Protein AF-A0A940FW49-F1 (afdb_monomer)

Foldseek 3Di:
DDDADEAEDEPEEDAPVVVVVVVVVLVVVQVVLVVVCVVCVPDPPVDHRYHYDYHYDYDDD

Nearest PDB structures (foldseek):
  8hep-assembly1_B  TM=2.986E-01  e=3.422E+00  Acetivibrio thermocellus DSM 1313

Secondary structure (DSSP, 8-state):
-PPPPEEEEEEEE--HHHHHHHHHHHHHHHHHHHHHHHH-TTS----PPPEEEEEEEPPP-

Mean predic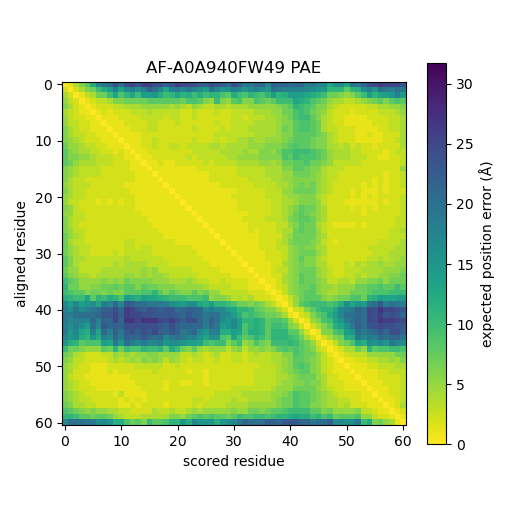ted aligned error: 5.8 Å

Sequence (61 aa):
MNRQTVLFEDLGQMGYQAAWDYQEQLLAKNVEVKSSKYKNSDVLVEADTQHHLLFVEHPPV

Radius of gyration: 15.0 Å; Cα contacts (8 Å, |Δi|>4): 53; chains: 1; bounding box: 32×14×40 Å

pLDDT: mean 86.97, std 13.86, range [49.0, 98.0]

Structure (mmCIF, N/CA/C/O backbone):
data_AF-A0A940FW49-F1
#
_entry.id   AF-A0A940FW49-F1
#
loop_
_atom_site.group_PDB
_atom_site.id
_atom_site.type_symbol
_atom_site.label_atom_id
_atom_site.label_alt_id
_atom_site.label_comp_id
_atom_site.label_asym_id
_atom_site.label_entity_id
_atom_site.label_seq_id
_atom_site.pdbx_PDB_ins_code
_atom_site.Cartn_x
_atom_site.Cartn_y
_atom_site.Cartn_z
_atom_site.occupancy
_atom_site.B_iso_or_equiv
_atom_site.auth_seq_id
_atom_site.auth_comp_id
_atom_site.auth_asym_id
_atom_site.auth_atom_id
_atom_site.pdbx_PDB_model_num
ATOM 1 N N . MET A 1 1 ? -4.790 0.950 -25.927 1.00 49.00 1 MET A N 1
ATOM 2 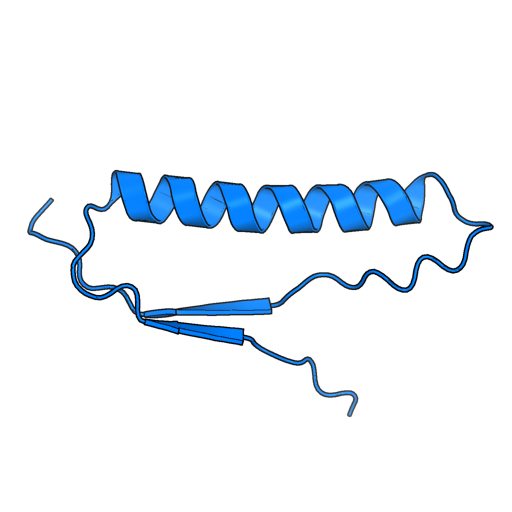C CA . MET A 1 1 ? -4.630 1.236 -24.483 1.00 49.00 1 MET A CA 1
ATOM 3 C C . M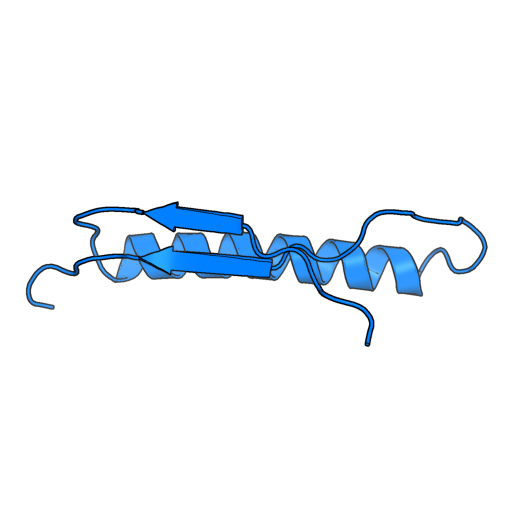ET A 1 1 ? -3.771 0.141 -23.884 1.00 49.00 1 MET A C 1
ATOM 5 O O . MET A 1 1 ? -4.177 -1.012 -23.958 1.00 49.00 1 MET A O 1
ATOM 9 N N . ASN A 1 2 ? -2.590 0.480 -23.365 1.00 73.25 2 ASN A N 1
ATOM 10 C CA . ASN A 1 2 ? -1.745 -0.476 -22.652 1.00 73.25 2 ASN A CA 1
ATOM 11 C C . ASN A 1 2 ? -2.293 -0.613 -21.222 1.00 73.25 2 ASN A C 1
ATOM 13 O O . ASN A 1 2 ? -2.495 0.404 -20.557 1.00 73.25 2 ASN A O 1
ATOM 17 N N . ARG A 1 3 ? -2.646 -1.828 -20.793 1.00 82.62 3 ARG A N 1
ATOM 18 C CA . ARG A 1 3 ? -3.228 -2.071 -19.463 1.00 82.62 3 ARG A CA 1
ATOM 19 C C . ARG A 1 3 ? -2.099 -2.429 -18.508 1.00 82.62 3 ARG A C 1
ATOM 21 O O . ARG A 1 3 ? -1.294 -3.295 -18.824 1.00 82.62 3 ARG A O 1
ATOM 28 N N . GLN A 1 4 ? -2.043 -1.763 -17.362 1.00 85.62 4 GLN A N 1
ATOM 29 C CA . GLN A 1 4 ? -1.061 -2.075 -16.326 1.00 85.62 4 GLN A CA 1
ATOM 30 C C . GLN A 1 4 ? -1.601 -3.218 -15.466 1.00 85.62 4 GLN A C 1
ATOM 32 O O . GLN A 1 4 ? -2.778 -3.217 -15.101 1.00 85.62 4 GLN A O 1
ATOM 37 N N . THR A 1 5 ? -0.752 -4.193 -15.154 1.00 90.56 5 THR A N 1
ATOM 38 C CA . THR A 1 5 ? -1.091 -5.262 -14.211 1.00 90.56 5 THR A CA 1
ATOM 3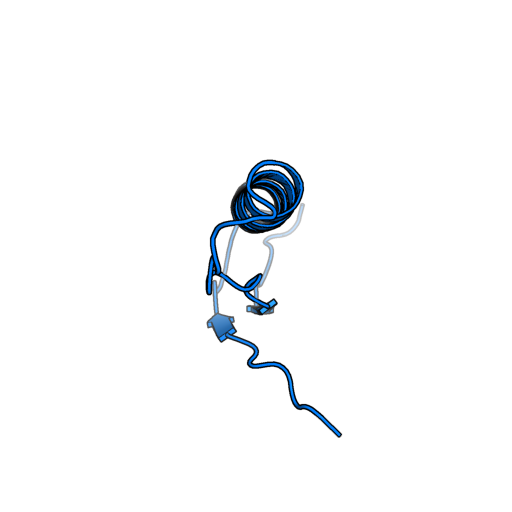9 C C . THR A 1 5 ? -1.113 -4.691 -12.799 1.00 90.56 5 THR A C 1
ATOM 41 O O . THR A 1 5 ? -0.156 -4.039 -12.385 1.00 90.56 5 THR A O 1
ATOM 44 N N . VAL A 1 6 ? -2.195 -4.951 -12.065 1.00 93.19 6 VAL A N 1
ATOM 45 C CA . VAL A 1 6 ? -2.346 -4.568 -10.657 1.00 93.19 6 VAL A CA 1
ATOM 46 C C . VAL A 1 6 ? -2.454 -5.837 -9.824 1.00 93.19 6 VAL A C 1
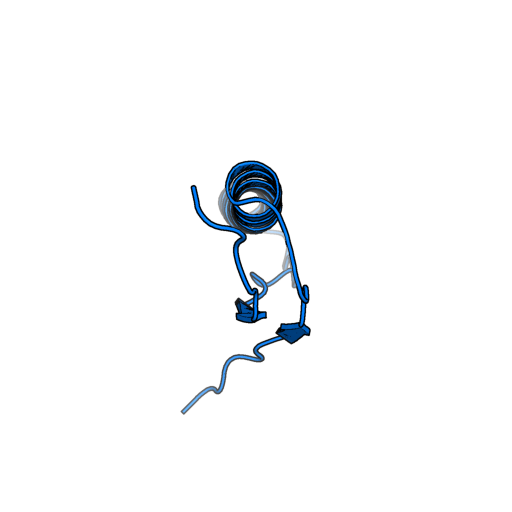ATOM 48 O O . VAL A 1 6 ? -3.321 -6.673 -10.076 1.00 93.19 6 VAL A O 1
ATOM 51 N N . LEU A 1 7 ? -1.553 -5.982 -8.858 1.00 94.44 7 LEU A N 1
ATOM 52 C CA . LEU A 1 7 ? -1.551 -7.056 -7.876 1.00 94.44 7 LEU A CA 1
ATOM 53 C C . LEU A 1 7 ? -2.529 -6.687 -6.764 1.00 94.44 7 LEU A C 1
ATOM 55 O O . LEU A 1 7 ? -2.440 -5.610 -6.181 1.00 94.44 7 LEU A O 1
ATOM 59 N N . PHE A 1 8 ? -3.490 -7.564 -6.515 1.00 97.00 8 PHE A N 1
ATOM 60 C CA . PHE A 1 8 ? -4.449 -7.400 -5.434 1.00 97.00 8 PHE A CA 1
ATOM 61 C C . PHE A 1 8 ? -3.989 -8.197 -4.217 1.00 97.00 8 PHE A C 1
ATOM 63 O O . PHE A 1 8 ? -3.620 -9.365 -4.358 1.00 97.00 8 PHE A O 1
ATOM 70 N N . GLU A 1 9 ? -4.057 -7.581 -3.041 1.00 97.00 9 GLU A N 1
ATOM 71 C CA . GLU A 1 9 ? -3.742 -8.222 -1.769 1.00 97.00 9 GLU A CA 1
ATOM 72 C C . GLU A 1 9 ? -4.736 -7.769 -0.694 1.00 97.00 9 GLU A C 1
ATOM 74 O O . GLU A 1 9 ? -5.017 -6.579 -0.547 1.00 97.00 9 GLU A O 1
ATOM 79 N N . ASP A 1 10 ? -5.269 -8.730 0.054 1.00 97.00 10 ASP A N 1
ATOM 80 C CA . ASP A 1 10 ? -6.109 -8.482 1.223 1.00 97.00 10 ASP A CA 1
ATOM 81 C C . ASP A 1 10 ? -5.277 -8.731 2.484 1.00 97.00 10 ASP A C 1
ATOM 83 O O . ASP A 1 10 ? -4.837 -9.853 2.744 1.00 97.00 10 ASP A O 1
ATOM 87 N N . LEU A 1 11 ? -5.025 -7.662 3.235 1.00 96.19 11 LEU A N 1
ATOM 88 C CA . LEU A 1 11 ? -4.214 -7.654 4.450 1.00 96.19 11 LEU A CA 1
ATOM 89 C C . LEU A 1 11 ? -5.043 -7.953 5.708 1.00 96.19 11 LEU A C 1
ATOM 91 O O . LEU A 1 11 ? -4.472 -8.088 6.793 1.00 96.19 11 LEU A O 1
ATOM 95 N N . GLY A 1 12 ? -6.373 -8.046 5.582 1.00 96.38 12 GLY A N 1
ATOM 96 C CA . GLY A 1 12 ? -7.286 -8.228 6.703 1.00 96.38 12 GLY A CA 1
ATOM 97 C C . GLY A 1 12 ? -7.171 -7.104 7.735 1.00 96.38 12 GLY A C 1
ATOM 98 O O . GLY A 1 12 ? -6.999 -5.932 7.394 1.00 96.38 12 GLY A O 1
ATOM 99 N N . GLN A 1 13 ? -7.261 -7.457 9.019 1.00 96.12 13 GLN A N 1
ATOM 100 C CA . GLN A 1 13 ? -7.147 -6.488 10.104 1.00 96.12 13 GLN A CA 1
ATOM 101 C C . GLN A 1 13 ? -5.677 -6.213 10.453 1.00 96.12 13 GLN A C 1
ATOM 103 O O . GLN A 1 13 ? -4.973 -7.090 10.957 1.00 96.12 13 GLN A O 1
ATOM 108 N N . MET A 1 14 ? -5.219 -4.978 10.247 1.00 96.06 14 MET A N 1
ATOM 109 C CA . MET A 1 14 ? -3.829 -4.578 10.482 1.00 96.06 14 MET A CA 1
ATOM 110 C C . MET A 1 14 ? -3.756 -3.200 11.144 1.00 96.06 14 MET A C 1
ATOM 112 O O . MET A 1 14 ? -4.498 -2.282 10.798 1.00 96.06 14 MET A O 1
ATOM 116 N N . GLY A 1 15 ? -2.836 -3.030 12.099 1.00 97.12 15 GLY A N 1
ATOM 117 C CA . GLY A 1 15 ? -2.582 -1.729 12.721 1.00 97.12 15 GLY A CA 1
ATOM 118 C C . GLY A 1 15 ? -2.105 -0.692 11.699 1.00 97.12 15 GLY A C 1
ATOM 119 O O . GLY A 1 15 ? -1.336 -1.024 10.798 1.00 97.12 15 GLY A O 1
ATOM 120 N N . TYR A 1 16 ? -2.529 0.566 11.856 1.00 95.44 16 TYR A N 1
ATOM 121 C CA . TYR A 1 16 ? -2.241 1.634 10.889 1.00 95.44 16 TYR A CA 1
ATOM 122 C C . TYR A 1 16 ? -0.743 1.790 10.598 1.00 95.44 16 TYR A C 1
ATOM 124 O O . TYR A 1 16 ? -0.343 1.832 9.440 1.00 95.44 16 TYR A O 1
ATOM 132 N N . GLN A 1 17 ? 0.098 1.803 11.639 1.00 96.38 17 GLN A N 1
ATOM 133 C CA . GLN A 1 17 ? 1.547 1.930 11.465 1.00 96.38 17 GLN A CA 1
ATOM 134 C C . GLN A 1 17 ? 2.142 0.753 10.680 1.00 96.38 17 GLN A C 1
ATOM 136 O O . GLN A 1 17 ? 2.936 0.973 9.778 1.00 96.38 17 GLN A O 1
ATOM 141 N N . ALA A 1 18 ? 1.715 -0.481 10.958 1.00 96.44 18 ALA A N 1
ATOM 142 C CA . ALA A 1 18 ? 2.212 -1.653 10.238 1.00 96.44 18 ALA A CA 1
ATOM 143 C C . ALA A 1 18 ? 1.806 -1.631 8.754 1.00 96.44 18 ALA A C 1
ATOM 145 O O . ALA A 1 18 ? 2.612 -1.962 7.885 1.00 96.44 18 ALA A O 1
ATOM 146 N N . ALA A 1 19 ? 0.580 -1.190 8.455 1.00 96.94 19 ALA A N 1
ATOM 147 C CA . ALA A 1 19 ? 0.131 -1.012 7.077 1.00 96.94 19 ALA A CA 1
ATOM 148 C C . ALA A 1 19 ? 0.903 0.107 6.365 1.00 96.94 19 ALA A C 1
ATOM 150 O O . ALA A 1 19 ? 1.256 -0.037 5.196 1.00 96.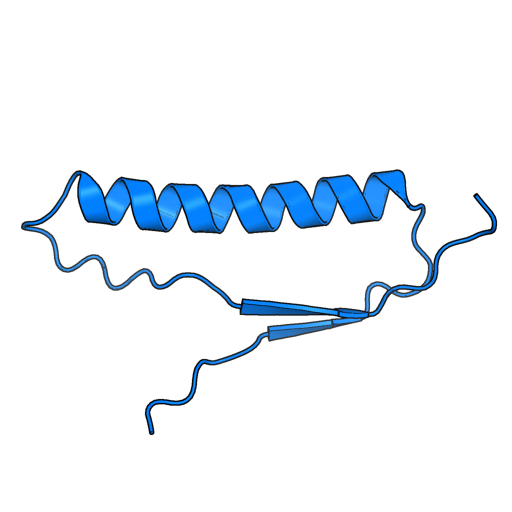94 19 ALA A O 1
ATOM 151 N N . TRP A 1 20 ? 1.206 1.195 7.075 1.00 97.00 20 TRP A N 1
ATOM 152 C CA . TRP A 1 20 ? 2.029 2.285 6.559 1.00 97.00 20 TRP A CA 1
ATOM 153 C C . TRP A 1 20 ? 3.464 1.825 6.263 1.00 97.00 20 TRP A C 1
ATOM 155 O O . TRP A 1 20 ? 3.961 2.050 5.161 1.00 97.00 20 TRP A O 1
ATOM 165 N N . ASP A 1 21 ? 4.092 1.086 7.181 1.00 98.00 21 ASP A N 1
ATOM 166 C CA . ASP A 1 21 ? 5.429 0.516 6.982 1.00 98.00 21 ASP A CA 1
ATOM 167 C C . ASP A 1 21 ? 5.458 -0.423 5.763 1.00 98.00 21 ASP A C 1
ATOM 169 O O . ASP A 1 21 ? 6.424 -0.435 4.994 1.00 98.00 21 ASP A O 1
ATOM 173 N N . TYR A 1 22 ? 4.388 -1.197 5.545 1.00 97.75 22 TYR A N 1
ATOM 174 C CA . TYR A 1 22 ? 4.263 -2.056 4.367 1.00 97.75 22 TYR A CA 1
ATOM 175 C C . TYR A 1 22 ? 4.140 -1.248 3.067 1.00 97.75 22 TYR A C 1
ATOM 177 O O . TYR A 1 22 ? 4.820 -1.547 2.082 1.00 97.75 22 TYR A O 1
ATOM 185 N N . GLN A 1 23 ? 3.331 -0.185 3.067 1.00 97.19 23 GLN A N 1
ATOM 186 C CA . GLN A 1 23 ? 3.211 0.722 1.922 1.00 97.19 23 GLN A CA 1
ATOM 187 C C . GLN A 1 23 ? 4.556 1.370 1.565 1.00 97.19 23 GLN A C 1
ATOM 189 O O . GLN A 1 23 ? 4.929 1.384 0.388 1.00 97.19 23 GLN A O 1
ATOM 194 N N . GLU A 1 24 ? 5.320 1.829 2.560 1.00 97.94 24 GLU A N 1
ATOM 195 C CA . GLU A 1 24 ? 6.653 2.409 2.351 1.00 97.94 24 GLU A CA 1
ATOM 196 C C . GLU A 1 24 ? 7.632 1.397 1.743 1.00 97.94 24 GLU A C 1
ATOM 198 O O . GLU A 1 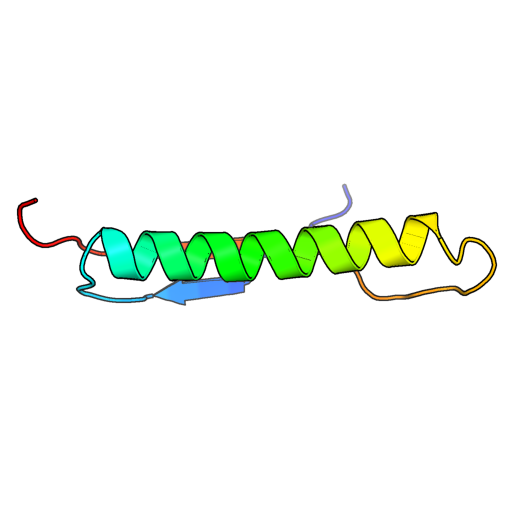24 ? 8.387 1.732 0.827 1.00 97.94 24 GLU A O 1
ATOM 203 N N . GLN A 1 25 ? 7.585 0.131 2.170 1.00 97.00 25 GLN A N 1
ATOM 204 C CA . GLN A 1 25 ? 8.409 -0.925 1.572 1.00 97.00 25 GLN A CA 1
ATOM 205 C C . GLN A 1 25 ? 8.076 -1.157 0.091 1.00 97.00 25 GLN A C 1
ATOM 207 O O . GLN A 1 25 ? 8.985 -1.315 -0.732 1.00 97.00 25 GLN A O 1
ATOM 212 N N . LEU A 1 26 ? 6.790 -1.178 -0.275 1.00 96.06 26 LEU A N 1
ATOM 213 C CA . LEU A 1 26 ? 6.363 -1.318 -1.673 1.00 96.06 26 LEU A CA 1
ATOM 214 C C . LEU A 1 26 ? 6.777 -0.102 -2.513 1.00 96.06 26 LEU A C 1
ATOM 216 O O . LEU A 1 26 ? 7.239 -0.253 -3.650 1.00 96.06 26 LEU A O 1
ATOM 220 N N . LEU A 1 27 ? 6.662 1.100 -1.945 1.00 95.81 27 LEU A N 1
ATOM 221 C CA . LEU A 1 27 ? 7.090 2.333 -2.594 1.00 95.81 27 LEU A CA 1
ATOM 222 C C . LEU A 1 27 ? 8.607 2.344 -2.828 1.00 95.81 27 LEU A C 1
ATOM 224 O O . LEU A 1 27 ? 9.046 2.631 -3.945 1.00 95.81 27 LEU A O 1
ATOM 228 N N . ALA A 1 28 ? 9.399 1.974 -1.818 1.00 95.06 28 ALA A N 1
ATOM 229 C CA . ALA A 1 28 ? 10.856 1.928 -1.902 1.00 95.06 28 ALA A CA 1
ATOM 230 C C . ALA A 1 28 ? 11.335 0.987 -3.019 1.00 95.06 28 ALA A C 1
ATOM 232 O O . ALA A 1 28 ? 12.184 1.379 -3.824 1.00 95.06 28 ALA A O 1
ATOM 233 N N . LYS A 1 29 ? 10.723 -0.201 -3.147 1.00 92.81 29 LYS A N 1
ATOM 234 C CA . LYS A 1 29 ? 10.996 -1.145 -4.249 1.00 92.81 29 LYS A CA 1
ATOM 235 C C . LYS A 1 29 ? 10.756 -0.504 -5.619 1.00 92.81 29 LYS A C 1
ATOM 237 O O . LYS A 1 29 ? 11.590 -0.605 -6.516 1.00 92.81 29 LYS A O 1
ATOM 242 N N . ASN A 1 30 ? 9.644 0.211 -5.785 1.00 92.88 30 ASN A N 1
ATOM 243 C CA . ASN A 1 30 ? 9.341 0.897 -7.043 1.00 92.88 30 ASN A CA 1
ATOM 244 C C . ASN A 1 30 ? 10.315 2.050 -7.344 1.00 92.88 30 ASN A C 1
ATOM 246 O O . ASN A 1 30 ? 10.673 2.268 -8.506 1.00 92.88 30 ASN A O 1
ATOM 250 N N . VAL A 1 31 ? 10.765 2.783 -6.322 1.00 92.50 31 VAL A N 1
ATOM 251 C CA . VAL A 1 31 ? 11.786 3.833 -6.471 1.00 92.50 31 VAL A CA 1
ATOM 252 C C . VAL A 1 31 ? 13.130 3.235 -6.884 1.00 92.50 31 VAL A C 1
ATOM 254 O O . VAL A 1 31 ? 13.777 3.774 -7.783 1.00 92.50 31 VAL A O 1
ATOM 257 N N . GLU A 1 32 ? 13.533 2.111 -6.292 1.00 90.44 32 GLU A N 1
ATOM 258 C CA . GLU A 1 32 ? 14.766 1.404 -6.649 1.00 90.44 32 GLU A CA 1
ATOM 259 C C . GLU A 1 32 ? 14.754 0.944 -8.112 1.00 90.44 32 GLU A C 1
ATOM 261 O O . GLU A 1 32 ? 15.727 1.174 -8.837 1.00 90.44 32 GLU A O 1
ATOM 266 N N . VAL A 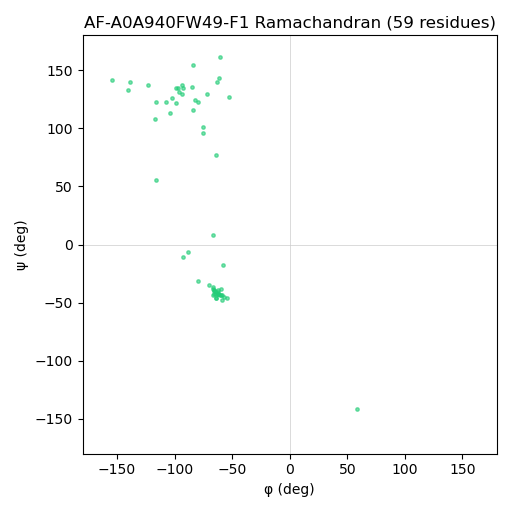1 33 ? 13.630 0.391 -8.580 1.00 87.38 33 VAL A N 1
ATOM 267 C CA . VAL A 1 33 ? 13.439 0.005 -9.986 1.00 87.38 33 VAL A CA 1
ATOM 268 C C . VAL A 1 33 ? 13.604 1.212 -10.918 1.00 87.38 33 VAL A C 1
ATOM 270 O O . VAL A 1 33 ? 14.367 1.152 -11.887 1.00 87.38 33 VAL A O 1
ATOM 273 N N . LYS A 1 34 ? 12.955 2.346 -10.611 1.00 85.94 34 LYS A N 1
ATOM 274 C CA . LYS A 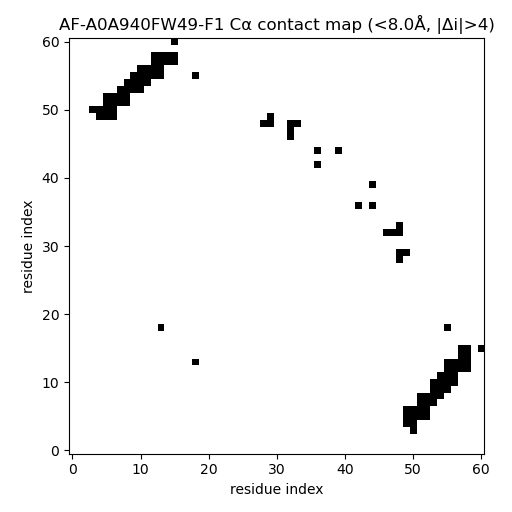1 34 ? 13.084 3.579 -11.413 1.00 85.94 34 LYS A CA 1
ATOM 275 C C . LYS A 1 34 ? 14.507 4.144 -11.392 1.00 85.94 34 LYS A C 1
ATOM 277 O O . LYS A 1 34 ? 15.021 4.550 -12.432 1.00 85.94 34 LYS A O 1
ATOM 282 N N . SER A 1 35 ? 15.145 4.156 -10.225 1.00 86.62 35 SER A N 1
ATOM 283 C CA . SER A 1 35 ? 16.522 4.629 -10.042 1.00 86.62 35 SER A CA 1
ATOM 284 C C . SER A 1 35 ? 17.512 3.775 -10.837 1.00 86.62 35 SER A C 1
ATOM 286 O O . SER A 1 35 ? 18.379 4.305 -11.532 1.00 86.62 35 SER A O 1
ATOM 288 N N . SER A 1 36 ? 17.334 2.454 -10.808 1.00 83.94 36 SER A N 1
ATOM 289 C CA . SER A 1 36 ? 18.160 1.498 -11.550 1.00 83.94 36 SER A CA 1
ATOM 290 C C . SER A 1 36 ? 18.013 1.658 -13.063 1.00 83.94 36 SER A C 1
ATOM 292 O O . SER A 1 36 ? 19.024 1.634 -13.767 1.00 83.94 36 SER A O 1
ATOM 294 N N . LYS A 1 37 ? 16.789 1.904 -13.557 1.00 80.38 37 LYS A N 1
ATOM 295 C CA . LYS A 1 37 ? 16.532 2.239 -14.969 1.00 80.38 37 LYS A CA 1
ATOM 296 C C . LYS A 1 37 ? 17.206 3.540 -15.398 1.00 80.38 37 LYS A C 1
ATOM 298 O O . LYS A 1 37 ? 17.751 3.610 -16.491 1.00 80.38 37 LYS A O 1
ATOM 303 N N . TYR A 1 38 ? 17.185 4.562 -14.543 1.00 79.44 38 TYR A N 1
ATOM 304 C CA . TYR A 1 38 ? 17.806 5.849 -14.858 1.00 79.44 38 TYR A CA 1
ATOM 305 C C . TYR A 1 38 ? 19.341 5.772 -14.889 1.00 79.44 38 TYR A C 1
ATOM 307 O O . TYR A 1 38 ? 19.976 6.457 -15.684 1.00 79.44 38 TYR A O 1
ATOM 315 N N . LYS A 1 39 ? 19.947 4.943 -14.026 1.00 80.00 39 LYS A N 1
ATOM 316 C CA . LYS A 1 39 ? 21.410 4.787 -13.935 1.00 80.00 39 LYS A CA 1
ATOM 317 C C . LYS A 1 39 ? 22.007 3.875 -15.012 1.00 80.00 39 LYS A C 1
ATOM 319 O O . LYS A 1 39 ? 23.151 4.092 -15.392 1.00 80.00 39 LYS A O 1
ATOM 324 N N . ASN A 1 40 ? 21.267 2.866 -15.478 1.00 68.69 40 ASN A N 1
ATOM 325 C CA . ASN A 1 40 ? 21.746 1.855 -16.428 1.00 68.69 40 ASN A CA 1
ATOM 326 C C . ASN A 1 40 ? 20.979 1.927 -17.756 1.00 68.69 40 ASN A C 1
ATOM 328 O O . ASN A 1 40 ? 20.396 0.939 -18.192 1.00 68.69 40 ASN A O 1
ATOM 332 N N . SER A 1 41 ? 20.968 3.100 -18.391 1.00 60.53 41 SER A N 1
ATOM 333 C CA . SER A 1 41 ? 20.210 3.393 -19.618 1.00 60.53 41 SER A CA 1
ATOM 334 C C . SER A 1 41 ? 20.529 2.483 -20.819 1.00 60.53 41 SER A C 1
ATOM 336 O O . SER A 1 41 ? 19.712 2.413 -21.732 1.00 60.53 41 SER A O 1
ATOM 338 N N . ASP A 1 42 ? 21.666 1.775 -20.812 1.00 58.16 42 ASP A N 1
ATOM 339 C CA . ASP A 1 42 ? 22.080 0.822 -21.860 1.00 58.16 42 ASP A CA 1
ATOM 340 C C . ASP A 1 42 ? 21.675 -0.639 -21.590 1.00 58.16 42 ASP A C 1
ATOM 342 O O . ASP A 1 42 ? 21.774 -1.490 -22.477 1.00 58.16 42 ASP A O 1
ATOM 346 N N . VAL A 1 43 ? 21.201 -0.963 -20.383 1.00 55.75 43 VAL A N 1
ATOM 347 C CA . VAL A 1 43 ? 20.697 -2.303 -20.066 1.00 55.75 43 VAL A CA 1
ATOM 348 C C . VAL A 1 43 ? 19.181 -2.254 -20.179 1.00 55.75 43 VAL A C 1
ATOM 350 O O . VAL A 1 43 ? 18.528 -1.482 -19.480 1.00 55.75 43 VAL A O 1
ATOM 353 N N . LEU A 1 44 ? 18.606 -3.093 -21.046 1.00 51.22 44 LEU A N 1
ATOM 354 C CA . LEU A 1 44 ? 17.169 -3.374 -21.076 1.00 51.22 44 LEU A CA 1
ATOM 355 C C . LEU A 1 44 ? 16.773 -4.049 -19.755 1.00 51.22 44 LEU A C 1
ATOM 357 O O . LEU A 1 44 ? 16.630 -5.264 -19.662 1.00 51.22 44 LEU A O 1
ATOM 361 N N . VAL A 1 45 ? 16.663 -3.256 -18.692 1.00 54.00 45 VAL A N 1
ATOM 362 C CA . VAL A 1 45 ? 16.151 -3.706 -17.407 1.00 54.00 45 VAL A CA 1
ATOM 363 C C . VAL A 1 45 ? 14.641 -3.826 -17.577 1.00 54.00 45 VAL A C 1
ATOM 365 O O . VAL A 1 45 ? 13.906 -2.846 -17.445 1.00 54.00 45 VAL A O 1
ATOM 368 N N . GLU A 1 46 ? 14.182 -5.043 -17.864 1.00 58.09 46 GLU A N 1
ATOM 369 C CA . GLU A 1 46 ? 12.759 -5.411 -17.951 1.00 58.09 46 GLU A CA 1
ATOM 370 C C . GLU A 1 46 ? 12.021 -5.336 -16.599 1.00 58.09 46 GLU A C 1
ATOM 372 O O . GLU A 1 46 ? 10.873 -5.755 -16.481 1.00 58.09 46 GLU A O 1
ATOM 377 N N . ALA A 1 47 ? 12.648 -4.805 -15.546 1.00 64.00 47 ALA A N 1
ATOM 378 C CA . ALA A 1 47 ? 11.976 -4.609 -14.270 1.00 64.00 47 ALA A CA 1
ATOM 379 C C . ALA A 1 47 ? 11.035 -3.399 -14.360 1.00 64.00 47 ALA A C 1
ATOM 381 O O . ALA A 1 47 ? 11.470 -2.250 -14.299 1.00 64.00 47 ALA A O 1
ATOM 382 N N . ASP A 1 48 ? 9.738 -3.634 -14.518 1.00 79.69 48 ASP A N 1
ATOM 383 C CA . ASP A 1 48 ? 8.717 -2.598 -14.369 1.00 79.69 48 ASP A CA 1
ATOM 384 C C . ASP A 1 48 ? 8.306 -2.406 -12.909 1.00 79.69 48 ASP A C 1
ATOM 386 O O . ASP A 1 48 ? 8.430 -3.299 -12.070 1.00 79.69 48 ASP A O 1
ATOM 390 N N . THR A 1 49 ? 7.824 -1.202 -12.597 1.00 87.88 49 THR A N 1
ATOM 391 C CA . THR A 1 49 ? 7.214 -0.943 -11.294 1.00 87.88 49 THR A CA 1
ATOM 392 C C . THR A 1 49 ? 5.967 -1.793 -11.132 1.00 87.88 49 THR A C 1
ATOM 394 O O . THR A 1 49 ? 5.175 -1.926 -12.065 1.00 87.88 49 THR A O 1
ATOM 397 N N . GLN A 1 50 ? 5.766 -2.324 -9.934 1.00 91.38 50 GLN A N 1
ATOM 398 C CA . GLN A 1 50 ? 4.586 -3.111 -9.618 1.00 91.38 50 GLN A CA 1
ATOM 399 C C . GLN A 1 50 ? 3.499 -2.216 -9.033 1.00 91.38 50 GLN A C 1
ATOM 401 O O . GLN A 1 50 ? 3.756 -1.394 -8.149 1.00 91.38 50 GLN A O 1
ATOM 406 N N . HIS A 1 51 ? 2.276 -2.397 -9.519 1.00 93.31 51 HIS A N 1
ATOM 407 C CA . HIS A 1 51 ? 1.097 -1.735 -8.979 1.00 93.31 51 HIS A CA 1
ATOM 408 C C . HIS A 1 51 ? 0.415 -2.679 -8.003 1.00 93.31 51 HIS A C 1
ATOM 410 O O . HIS A 1 51 ? 0.178 -3.836 -8.341 1.00 93.31 51 HIS A O 1
ATOM 416 N N . HIS A 1 52 ? 0.085 -2.170 -6.823 1.00 95.75 52 HIS A N 1
ATOM 417 C CA . HIS A 1 52 ? -0.560 -2.928 -5.759 1.00 95.75 52 HIS A CA 1
ATOM 418 C C . HIS A 1 52 ? -1.869 -2.245 -5.364 1.00 95.75 52 HIS A C 1
ATOM 420 O O . HIS A 1 52 ? -1.917 -1.018 -5.256 1.00 95.75 52 HIS A O 1
ATOM 426 N N . LEU A 1 53 ? -2.921 -3.036 -5.165 1.00 96.69 53 LEU A N 1
ATOM 427 C CA . LEU A 1 53 ? -4.187 -2.624 -4.570 1.00 96.69 53 LEU A CA 1
ATOM 428 C C . LEU A 1 53 ? -4.364 -3.418 -3.279 1.00 96.69 53 LEU A C 1
ATOM 430 O O . LEU A 1 53 ? -4.612 -4.621 -3.323 1.00 96.69 53 LEU A O 1
ATOM 434 N N . LEU A 1 54 ? -4.211 -2.725 -2.154 1.00 97.69 54 LEU A N 1
ATOM 435 C CA . LEU A 1 54 ? -4.242 -3.319 -0.823 1.00 97.69 54 LEU A CA 1
ATOM 436 C C . LEU A 1 54 ? -5.593 -3.048 -0.170 1.00 97.69 54 LEU A C 1
ATOM 438 O O . LEU A 1 54 ? -6.006 -1.889 -0.074 1.00 97.69 54 LEU A O 1
ATOM 442 N N . PHE A 1 55 ? -6.265 -4.098 0.287 1.00 97.94 55 PHE A N 1
ATOM 443 C CA . PHE A 1 55 ? -7.428 -3.987 1.164 1.00 97.94 55 PHE A CA 1
ATOM 444 C C . PHE A 1 55 ? -6.985 -4.230 2.602 1.00 97.94 55 PHE A C 1
ATOM 446 O O . PHE A 1 55 ? -6.188 -5.125 2.865 1.00 97.94 55 PHE A O 1
ATOM 453 N N . VAL A 1 56 ? -7.445 -3.386 3.524 1.00 97.19 56 VAL A N 1
ATOM 454 C CA . VAL A 1 56 ? -7.063 -3.462 4.935 1.00 97.19 56 VAL A CA 1
ATOM 455 C C . VAL A 1 56 ? -8.149 -2.852 5.813 1.00 97.19 56 VAL A C 1
ATOM 457 O O . VAL A 1 56 ? -8.744 -1.828 5.472 1.00 97.19 56 VAL A O 1
ATOM 460 N N . GLU A 1 57 ? -8.381 -3.472 6.964 1.00 97.00 57 GLU A N 1
ATOM 461 C CA . GLU A 1 57 ? -9.226 -2.957 8.034 1.00 97.00 57 GLU A CA 1
ATOM 462 C C . GLU A 1 57 ? -8.337 -2.497 9.194 1.00 97.00 57 GLU A C 1
ATOM 464 O O . GLU A 1 57 ? -7.548 -3.268 9.743 1.00 97.00 57 GLU A O 1
ATOM 469 N N . HIS A 1 58 ? -8.447 -1.232 9.594 1.00 95.81 58 HIS A N 1
ATOM 470 C CA . HIS A 1 58 ? -7.687 -0.715 10.729 1.00 95.81 58 HIS A CA 1
ATOM 471 C C . HIS A 1 58 ? -8.507 -0.811 12.021 1.00 95.81 58 HIS A C 1
ATOM 473 O O . HIS A 1 58 ? -9.692 -0.466 12.013 1.00 95.81 58 HIS A O 1
ATOM 479 N N . PRO A 1 59 ? -7.909 -1.241 13.153 1.00 93.12 59 PRO A N 1
ATOM 480 C CA . PRO A 1 59 ? -8.535 -1.031 14.454 1.00 93.12 59 PRO A CA 1
ATOM 481 C C . PRO A 1 59 ? -8.717 0.479 14.706 1.00 93.12 59 PRO A C 1
ATOM 483 O O . PRO A 1 59 ? -8.040 1.281 14.059 1.00 93.12 59 PRO A O 1
ATOM 486 N N . PRO A 1 60 ? -9.598 0.889 15.638 1.00 90.81 60 PRO A N 1
ATOM 487 C CA . PRO A 1 60 ? -9.690 2.287 16.047 1.00 90.81 60 PRO A CA 1
ATOM 488 C C . PRO A 1 60 ? -8.307 2.811 16.447 1.00 90.81 60 PRO A C 1
ATOM 490 O O . PRO A 1 60 ? -7.625 2.187 17.264 1.00 90.81 60 PRO A O 1
ATOM 493 N N . VAL A 1 61 ? -7.905 3.923 15.838 1.00 69.88 61 VAL A N 1
ATOM 494 C CA . VAL A 1 61 ? -6.593 4.567 15.992 1.00 69.88 61 VAL A CA 1
ATOM 495 C C . VAL A 1 61 ? -6.742 6.006 16.441 1.00 69.88 61 VAL A C 1
ATOM 497 O O . VAL A 1 61 ? -7.722 6.656 16.011 1.00 69.88 61 VAL A O 1
#

Solvent-accessible surface area (backbone atoms only — not comparable to full-atom values): 3893 Å² total; per-residue (Å²): 134,90,81,81,76,67,49,77,45,78,63,50,79,40,53,65,66,61,52,49,56,50,52,51,53,57,48,50,54,36,49,51,43,54,52,50,50,70,73,39,74,87,54,90,69,83,66,71,72,82,43,76,48,78,45,71,42,62,67,96,124